Protein AF-A0A2R4AKI1-F1 (afdb_monomer)

Structure (mmCIF, N/CA/C/O backbone):
data_AF-A0A2R4AKI1-F1
#
_entry.id   AF-A0A2R4AKI1-F1
#
loop_
_atom_site.group_PDB
_atom_site.id
_atom_site.type_symbol
_atom_site.label_atom_id
_atom_site.label_alt_id
_atom_site.label_comp_id
_atom_site.label_asym_id
_atom_site.label_entity_id
_atom_site.label_seq_id
_atom_site.pdbx_PDB_ins_code
_atom_site.Cartn_x
_atom_site.Cartn_y
_atom_site.Cartn_z
_atom_site.occupancy
_atom_site.B_iso_or_equiv
_atom_site.auth_seq_id
_atom_site.auth_comp_id
_atom_site.auth_asym_id
_atom_site.auth_atom_id
_atom_site.pdbx_PDB_model_num
ATOM 1 N N . MET A 1 1 ? 2.980 8.164 -24.396 1.00 46.50 1 MET A N 1
ATOM 2 C CA . MET A 1 1 ? 2.418 7.007 -23.654 1.00 46.50 1 MET A CA 1
ATOM 3 C C . MET A 1 1 ? 1.146 6.557 -24.362 1.00 46.50 1 MET A C 1
ATOM 5 O O . MET A 1 1 ? 0.319 7.422 -24.624 1.00 46.50 1 MET A O 1
ATOM 9 N N . PRO A 1 2 ? 0.990 5.278 -24.743 1.00 45.81 2 PRO A N 1
ATOM 10 C CA . PRO A 1 2 ? -0.098 4.876 -25.630 1.00 45.81 2 PRO A CA 1
ATOM 11 C C . PRO A 1 2 ? -1.449 4.976 -24.909 1.00 45.81 2 PRO A C 1
ATOM 13 O O . PRO A 1 2 ? -1.598 4.524 -23.779 1.00 45.81 2 PRO A O 1
ATOM 16 N N . VAL A 1 3 ? -2.448 5.552 -25.576 1.00 50.88 3 VAL A N 1
ATOM 17 C CA . VAL A 1 3 ? -3.808 5.830 -25.066 1.00 50.88 3 VAL A CA 1
ATOM 18 C C . VAL A 1 3 ? -4.475 4.602 -24.412 1.00 50.88 3 VAL A C 1
ATOM 20 O O . VAL A 1 3 ? -5.215 4.729 -23.434 1.00 50.88 3 VAL A O 1
ATOM 23 N N . ILE A 1 4 ? -4.135 3.398 -24.881 1.00 53.16 4 ILE A N 1
ATOM 24 C CA . ILE A 1 4 ? -4.628 2.108 -24.371 1.00 53.16 4 ILE A CA 1
ATOM 25 C C . ILE A 1 4 ? -4.208 1.863 -22.908 1.00 53.16 4 ILE A C 1
ATOM 27 O O . ILE A 1 4 ? -4.996 1.328 -22.123 1.00 53.16 4 ILE A O 1
ATOM 31 N N . SER A 1 5 ? -3.007 2.292 -22.492 1.00 63.72 5 SER A N 1
ATOM 32 C CA . SER A 1 5 ? -2.559 2.134 -21.099 1.00 63.72 5 SER A CA 1
ATOM 33 C C . SER A 1 5 ? -3.296 3.085 -20.151 1.00 63.72 5 SER A C 1
ATOM 35 O O . SER A 1 5 ? -3.627 2.706 -19.028 1.00 63.72 5 SER A O 1
ATOM 37 N N . ALA A 1 6 ? -3.646 4.287 -20.621 1.00 70.06 6 ALA A N 1
ATOM 38 C CA . ALA A 1 6 ? -4.379 5.277 -19.837 1.00 70.06 6 ALA A CA 1
ATOM 39 C C . ALA A 1 6 ? -5.845 4.878 -19.597 1.00 70.06 6 ALA A C 1
ATOM 41 O O . ALA A 1 6 ? -6.373 5.138 -18.511 1.00 70.06 6 ALA A O 1
ATOM 42 N N . PHE A 1 7 ? -6.497 4.245 -20.582 1.00 75.19 7 PHE A N 1
ATOM 43 C CA . PHE A 1 7 ? -7.860 3.727 -20.432 1.00 75.19 7 PHE A CA 1
ATOM 44 C C . PHE A 1 7 ? -7.901 2.517 -19.493 1.00 75.19 7 PHE A C 1
ATOM 46 O O . PHE A 1 7 ? -8.696 2.495 -18.554 1.00 75.19 7 PHE A O 1
ATOM 53 N N . ARG A 1 8 ? -6.972 1.565 -19.660 1.00 79.31 8 ARG A N 1
ATOM 54 C CA . ARG A 1 8 ? -6.817 0.435 -18.728 1.00 79.31 8 ARG A CA 1
ATOM 55 C C . ARG A 1 8 ? -6.574 0.906 -17.296 1.00 79.31 8 ARG A C 1
ATOM 57 O O . ARG A 1 8 ? -7.224 0.413 -16.381 1.00 79.31 8 ARG A O 1
ATOM 64 N N . ALA A 1 9 ? -5.708 1.900 -17.098 1.00 81.56 9 ALA A N 1
ATOM 65 C CA . ALA A 1 9 ? -5.467 2.469 -15.775 1.00 81.56 9 ALA A CA 1
ATOM 66 C C . ALA A 1 9 ? -6.715 3.145 -15.182 1.00 81.56 9 ALA A C 1
AT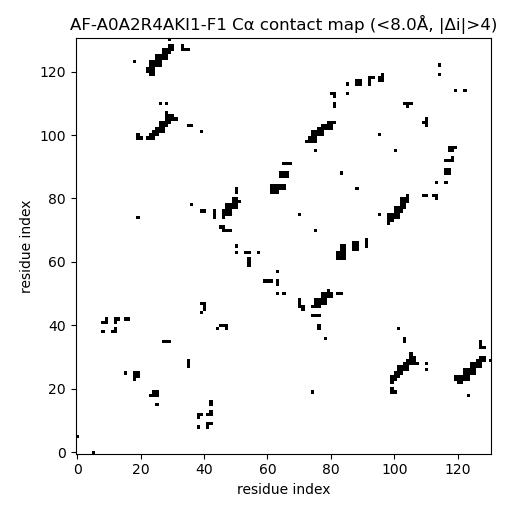OM 68 O O . ALA A 1 9 ? -6.951 3.040 -13.983 1.00 81.56 9 ALA A O 1
ATOM 69 N N . ARG A 1 10 ? -7.546 3.809 -16.001 1.00 85.88 10 ARG A N 1
ATOM 70 C CA . ARG A 1 10 ? -8.829 4.382 -15.550 1.00 85.88 10 ARG A CA 1
ATOM 71 C C . ARG A 1 10 ? -9.817 3.310 -15.103 1.00 85.88 10 ARG A C 1
ATOM 73 O O . ARG A 1 10 ? -10.438 3.475 -14.056 1.00 85.88 10 ARG A O 1
ATOM 80 N N . TYR A 1 11 ? -9.939 2.238 -15.879 1.00 88.69 11 TYR A N 1
ATOM 81 C CA . TYR A 1 11 ? -10.812 1.114 -15.559 1.00 88.69 11 TYR A CA 1
ATOM 82 C C . TYR A 1 11 ? -10.389 0.432 -14.252 1.00 88.69 11 TYR A C 1
ATOM 84 O O . TYR A 1 11 ? -11.194 0.307 -13.331 1.00 88.69 11 TYR A O 1
ATOM 92 N N . TRP A 1 12 ? -9.102 0.105 -14.110 1.00 89.75 12 TRP A N 1
ATOM 93 C CA . TRP A 1 12 ? -8.574 -0.461 -12.869 1.00 89.75 12 TRP A CA 1
ATOM 94 C C . TRP A 1 12 ? -8.725 0.487 -11.680 1.00 89.75 12 TRP A C 1
ATOM 96 O O . TRP A 1 12 ? -9.154 0.055 -10.617 1.00 89.75 12 TRP A O 1
ATOM 106 N N . ALA A 1 13 ? -8.471 1.786 -11.854 1.00 91.31 13 ALA A N 1
ATOM 107 C CA . ALA A 1 13 ? -8.687 2.766 -10.793 1.00 91.31 13 ALA A CA 1
ATOM 108 C C . ALA A 1 13 ? -10.154 2.816 -10.328 1.00 91.31 13 ALA A C 1
ATOM 110 O O . ALA A 1 13 ? -10.418 3.020 -9.143 1.00 91.31 13 ALA A O 1
ATOM 111 N N . LEU A 1 14 ? -11.117 2.622 -11.238 1.00 92.31 14 LEU A N 1
ATOM 112 C CA . LEU A 1 14 ? -12.531 2.521 -10.880 1.00 92.31 14 LEU A CA 1
ATOM 113 C C . LEU A 1 14 ? -12.803 1.263 -10.048 1.00 92.31 14 LEU A C 1
ATOM 115 O O . LEU A 1 14 ? -13.407 1.382 -8.986 1.00 92.31 14 LEU A O 1
ATOM 119 N N . ILE A 1 15 ? -12.309 0.099 -10.487 1.00 92.38 15 ILE A N 1
ATOM 120 C CA . ILE A 1 15 ? -12.441 -1.170 -9.752 1.00 92.38 15 ILE A CA 1
ATOM 121 C C . ILE A 1 15 ? -11.852 -1.047 -8.349 1.00 92.38 15 ILE A C 1
ATOM 123 O O . ILE A 1 15 ? -12.506 -1.418 -7.380 1.00 92.38 15 ILE A O 1
ATOM 127 N N . ILE A 1 16 ? -10.647 -0.487 -8.225 1.00 93.44 16 ILE A N 1
ATOM 128 C CA . ILE A 1 16 ? -9.963 -0.340 -6.937 1.00 93.44 16 ILE A CA 1
ATOM 129 C C . ILE A 1 16 ? -10.775 0.563 -6.006 1.00 93.44 16 ILE A C 1
ATOM 131 O O . ILE A 1 16 ? -11.020 0.196 -4.861 1.00 93.44 16 ILE A O 1
ATOM 135 N N . ARG A 1 17 ? -11.262 1.714 -6.492 1.00 92.12 17 ARG A N 1
ATOM 136 C CA . ARG A 1 17 ? -12.137 2.592 -5.694 1.00 92.12 17 ARG A CA 1
ATOM 137 C C . ARG A 1 17 ? -13.418 1.895 -5.252 1.00 92.12 17 ARG A C 1
ATOM 139 O O . ARG A 1 17 ? -13.869 2.114 -4.130 1.00 92.12 17 ARG A O 1
ATOM 146 N N . TRP A 1 18 ? -13.995 1.071 -6.120 1.00 93.44 18 TRP A N 1
ATOM 147 C CA . TRP A 1 18 ? -15.185 0.298 -5.793 1.00 93.44 18 TRP A CA 1
ATOM 148 C C . TRP A 1 18 ? -14.874 -0.743 -4.714 1.00 93.44 18 TRP A C 1
ATOM 150 O O . TRP A 1 18 ? -15.535 -0.756 -3.684 1.00 93.44 18 TRP A O 1
ATOM 160 N N . ALA A 1 19 ? -13.803 -1.523 -4.871 1.00 92.69 19 ALA A N 1
ATOM 161 C CA . ALA A 1 19 ? -13.350 -2.505 -3.887 1.00 92.69 19 ALA A CA 1
ATOM 162 C C . ALA A 1 19 ? -13.102 -1.874 -2.503 1.00 92.69 19 ALA A C 1
ATOM 164 O O . ALA A 1 19 ? -13.599 -2.383 -1.498 1.00 92.69 19 ALA A O 1
ATOM 165 N N . LEU A 1 20 ? -12.428 -0.718 -2.457 1.00 91.25 20 LEU A N 1
ATOM 166 C CA . LEU A 1 20 ? -12.209 0.042 -1.221 1.00 91.25 20 LEU A CA 1
ATOM 167 C C . LEU A 1 20 ? -13.531 0.419 -0.534 1.00 91.25 20 LEU A C 1
ATOM 169 O O . LEU A 1 20 ? -13.637 0.327 0.686 1.00 91.25 20 LEU A O 1
ATOM 173 N N . ARG A 1 21 ? -14.569 0.783 -1.302 1.00 89.31 21 ARG A N 1
ATOM 174 C CA . ARG A 1 21 ? -15.903 1.107 -0.763 1.00 89.31 21 ARG A CA 1
ATOM 175 C C . ARG A 1 21 ? -16.594 -0.095 -0.107 1.00 89.31 21 ARG A C 1
ATOM 177 O O . ARG A 1 21 ? -17.401 0.105 0.793 1.00 89.31 21 ARG A O 1
ATOM 184 N N . PHE A 1 22 ? -16.263 -1.321 -0.515 1.00 89.06 22 PHE A N 1
ATOM 185 C CA . PHE A 1 22 ? -16.758 -2.562 0.099 1.00 89.06 22 PHE A CA 1
ATOM 186 C C . PHE A 1 22 ? -15.838 -3.108 1.202 1.00 89.06 22 PHE A C 1
ATOM 188 O O . PHE A 1 22 ? -16.004 -4.249 1.636 1.00 89.06 22 PHE A O 1
ATOM 195 N N . GLY A 1 23 ? -14.867 -2.313 1.662 1.00 87.12 23 GLY A N 1
ATOM 196 C CA . GLY A 1 23 ? -13.964 -2.694 2.746 1.00 87.12 23 GLY A CA 1
ATOM 197 C C . GLY A 1 23 ? -12.882 -3.693 2.334 1.00 87.12 23 GLY A C 1
ATOM 198 O O . GLY A 1 23 ? -12.338 -4.385 3.194 1.00 87.12 23 GLY A O 1
ATOM 199 N N . TYR A 1 24 ? -12.574 -3.800 1.036 1.00 91.12 24 TYR A N 1
ATOM 200 C CA . TYR A 1 24 ? -11.396 -4.538 0.588 1.00 91.12 24 TYR A CA 1
ATOM 201 C C . TYR A 1 24 ? -10.151 -3.677 0.743 1.00 91.12 24 TYR A C 1
ATOM 203 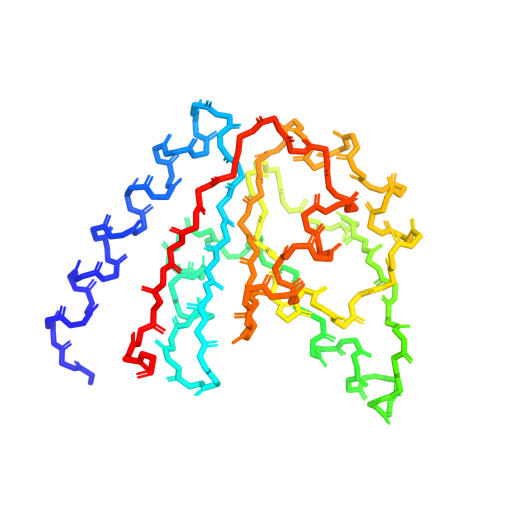O O . TYR A 1 24 ? -10.116 -2.530 0.297 1.00 91.12 24 TYR A O 1
ATOM 211 N N . THR A 1 25 ? -9.096 -4.280 1.272 1.00 92.06 25 THR A N 1
ATOM 212 C CA . THR A 1 25 ? -7.738 -3.778 1.089 1.00 92.06 25 THR A CA 1
ATOM 213 C C . THR A 1 25 ? -7.224 -4.265 -0.257 1.00 92.06 25 THR A C 1
ATOM 215 O O . THR A 1 25 ? -7.395 -5.433 -0.599 1.00 92.06 25 THR A O 1
ATOM 218 N N . VAL A 1 26 ? -6.587 -3.397 -1.037 1.00 93.44 26 VAL A N 1
ATOM 219 C CA . VAL A 1 26 ? -6.090 -3.758 -2.369 1.00 93.44 26 VAL A CA 1
ATOM 220 C C . VAL A 1 26 ? -4.569 -3.821 -2.369 1.00 93.44 26 VAL A C 1
ATOM 222 O O . VAL A 1 26 ? -3.901 -2.861 -1.997 1.00 93.44 26 VAL A O 1
ATOM 225 N N . CYS A 1 27 ? -4.014 -4.937 -2.835 1.00 93.19 27 CYS A N 1
ATOM 226 C CA . CYS A 1 27 ? -2.584 -5.089 -3.061 1.00 93.19 27 CYS A CA 1
ATOM 227 C C . CYS A 1 27 ? -2.285 -5.107 -4.559 1.00 93.19 27 CYS A C 1
ATOM 229 O O . CYS A 1 27 ? -2.845 -5.919 -5.297 1.00 93.19 27 CYS A O 1
ATOM 231 N N . LEU A 1 28 ? -1.378 -4.241 -5.004 1.00 92.56 28 LEU A N 1
ATOM 232 C CA . LEU A 1 28 ? -0.848 -4.254 -6.362 1.00 92.56 28 LEU A CA 1
ATOM 233 C C . LEU A 1 28 ? 0.495 -4.987 -6.360 1.00 92.56 28 LEU A C 1
ATOM 235 O O . LEU A 1 28 ? 1.473 -4.481 -5.805 1.00 92.56 28 LEU A O 1
ATOM 239 N N . ILE A 1 29 ? 0.554 -6.154 -6.996 1.00 90.75 29 ILE A N 1
ATOM 240 C CA . ILE A 1 29 ? 1.754 -6.995 -7.051 1.00 90.75 29 ILE A CA 1
ATOM 241 C C . ILE A 1 29 ? 2.351 -6.934 -8.453 1.00 90.75 29 ILE A C 1
ATOM 243 O O . ILE A 1 29 ? 1.646 -7.110 -9.442 1.00 90.75 29 ILE A O 1
ATOM 247 N N . GLY A 1 30 ? 3.655 -6.702 -8.558 1.00 87.12 30 GLY A N 1
ATOM 248 C CA . GLY A 1 30 ? 4.362 -6.754 -9.838 1.00 87.12 30 GLY A CA 1
ATOM 249 C C . GLY A 1 30 ? 5.807 -6.291 -9.727 1.00 87.12 30 GLY A C 1
ATOM 250 O O . GLY A 1 30 ? 6.178 -5.631 -8.756 1.00 87.12 30 GLY A O 1
ATOM 251 N N . SER A 1 31 ? 6.624 -6.571 -10.739 1.00 83.56 31 SER A N 1
ATOM 252 C CA . SER A 1 31 ? 8.029 -6.149 -10.781 1.00 83.56 31 SER A CA 1
ATOM 253 C C . SER A 1 31 ? 8.197 -4.623 -10.868 1.00 83.56 31 SER A C 1
ATOM 255 O O . SER A 1 31 ? 7.242 -3.856 -11.045 1.00 83.56 31 SER A O 1
ATOM 257 N N . THR A 1 32 ? 9.417 -4.132 -10.660 1.00 82.50 32 THR A N 1
ATOM 258 C CA . THR A 1 32 ? 9.740 -2.705 -10.803 1.00 82.50 32 THR A CA 1
ATOM 259 C C . THR A 1 32 ? 9.473 -2.242 -12.238 1.00 82.50 32 THR A C 1
ATOM 261 O O . THR A 1 32 ? 9.733 -2.967 -13.190 1.00 82.50 32 THR A O 1
ATOM 264 N N . GLY A 1 33 ? 8.914 -1.041 -12.405 1.00 79.69 33 GLY A N 1
ATOM 265 C CA . GLY A 1 33 ? 8.607 -0.492 -13.733 1.00 79.69 33 GLY A CA 1
ATOM 266 C C . GLY A 1 33 ? 7.284 -0.957 -14.360 1.00 79.69 33 GLY A C 1
ATOM 267 O O . GLY A 1 33 ? 6.918 -0.454 -15.416 1.00 79.69 33 GLY A O 1
ATOM 268 N N . THR A 1 34 ? 6.496 -1.821 -13.706 1.00 82.38 34 THR A N 1
ATOM 269 C CA . THR A 1 34 ? 5.192 -2.283 -14.242 1.00 82.38 34 THR A CA 1
ATOM 270 C C . THR A 1 34 ? 4.051 -1.266 -14.131 1.00 82.38 34 THR A C 1
ATOM 272 O O . THR A 1 34 ? 2.933 -1.533 -14.564 1.00 82.38 34 THR A O 1
ATOM 275 N N . GLY A 1 35 ? 4.308 -0.085 -13.560 1.00 82.88 35 GLY A N 1
ATOM 276 C CA . GLY A 1 35 ? 3.315 0.987 -13.451 1.00 82.88 35 GLY A CA 1
ATOM 277 C C . GLY A 1 35 ? 2.419 0.928 -12.208 1.00 82.88 35 GLY A C 1
ATOM 278 O O . GLY A 1 35 ? 1.392 1.602 -12.186 1.00 82.88 35 GLY A O 1
ATOM 279 N N . LYS A 1 36 ? 2.800 0.189 -11.153 1.00 88.44 36 LYS A N 1
ATOM 280 C CA . LYS A 1 36 ? 2.078 0.178 -9.860 1.00 88.44 36 LYS A CA 1
ATOM 281 C C . LYS A 1 36 ? 1.890 1.590 -9.287 1.00 88.44 36 LYS A C 1
ATOM 283 O O . LYS A 1 36 ? 0.761 1.989 -9.016 1.00 88.44 36 LYS A O 1
ATOM 288 N N . SER A 1 37 ? 2.973 2.370 -9.213 1.00 86.38 37 SER A N 1
ATOM 289 C CA . SER A 1 37 ? 2.952 3.768 -8.755 1.00 86.38 37 SER A CA 1
ATOM 290 C C . SER A 1 37 ? 2.087 4.668 -9.653 1.00 86.38 37 SER A C 1
ATOM 292 O O . SER A 1 37 ? 1.404 5.572 -9.186 1.00 86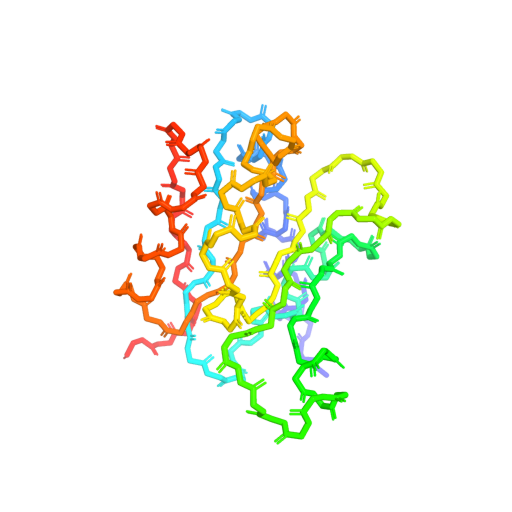.38 37 SER A O 1
ATOM 294 N N . TYR A 1 38 ? 2.046 4.393 -10.960 1.00 87.62 38 TYR A N 1
ATOM 295 C CA . TYR A 1 38 ? 1.171 5.129 -11.877 1.00 87.62 38 TYR A CA 1
ATOM 296 C C . TYR A 1 38 ? -0.313 4.823 -11.619 1.00 87.62 38 TYR A C 1
ATOM 298 O O 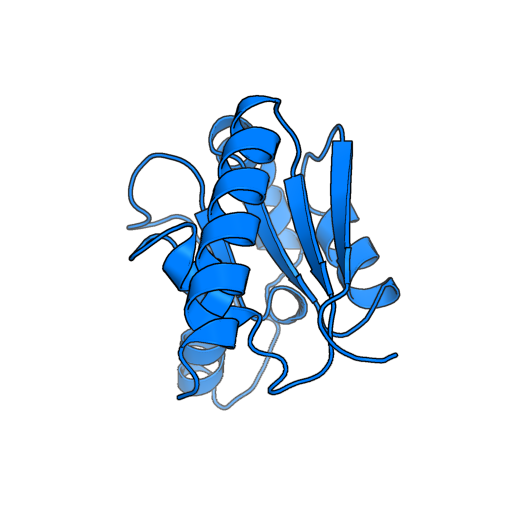. TYR A 1 38 ? -1.155 5.723 -11.631 1.00 87.62 38 TYR A O 1
ATOM 306 N N . LEU A 1 39 ? -0.646 3.553 -11.368 1.00 88.50 39 LEU A N 1
ATOM 307 C CA . LEU A 1 39 ? -2.016 3.136 -11.087 1.00 88.50 39 LEU A CA 1
ATOM 308 C C . LEU A 1 39 ? -2.506 3.651 -9.728 1.00 88.50 39 LEU A C 1
ATOM 310 O O . LEU A 1 39 ? -3.649 4.104 -9.637 1.00 88.50 39 LEU A O 1
ATOM 314 N N . ILE A 1 40 ? -1.663 3.615 -8.692 1.00 90.19 40 ILE A N 1
ATOM 315 C CA . ILE A 1 40 ? -2.035 4.113 -7.363 1.00 90.19 40 ILE A CA 1
ATOM 316 C C . ILE A 1 40 ? -2.274 5.629 -7.395 1.00 90.19 40 ILE A C 1
ATOM 318 O O . ILE A 1 40 ? -3.312 6.064 -6.901 1.00 90.19 40 ILE A O 1
ATOM 322 N N . GLU A 1 41 ? -1.441 6.414 -8.094 1.00 90.00 41 GLU A N 1
ATOM 323 C CA . GLU A 1 41 ? -1.636 7.869 -8.269 1.00 90.00 41 GLU A CA 1
ATOM 324 C C . GLU A 1 41 ? -2.929 8.188 -9.026 1.00 90.00 41 GLU A C 1
ATOM 326 O O . GLU A 1 41 ? -3.712 9.048 -8.626 1.00 90.00 41 GLU A O 1
ATOM 331 N N . ARG A 1 42 ? -3.238 7.425 -10.082 1.00 89.56 42 ARG A N 1
ATOM 332 C CA . ARG A 1 42 ? -4.520 7.538 -10.802 1.00 89.56 42 ARG A CA 1
ATOM 333 C C . ARG A 1 42 ? -5.734 7.156 -9.952 1.00 89.56 42 ARG A C 1
ATOM 335 O O . ARG A 1 42 ? -6.850 7.601 -10.238 1.00 89.56 42 ARG A O 1
ATOM 342 N N . THR A 1 43 ? -5.546 6.299 -8.956 1.00 89.94 43 THR A N 1
ATOM 343 C CA . THR A 1 43 ? -6.624 5.822 -8.084 1.00 89.94 43 THR A CA 1
ATOM 344 C C . THR A 1 43 ? -6.871 6.793 -6.934 1.00 89.94 43 THR A C 1
ATOM 346 O O . THR A 1 43 ? -8.028 7.139 -6.674 1.00 89.94 43 THR A O 1
ATOM 349 N N . LEU A 1 44 ? -5.794 7.241 -6.284 1.00 91.44 44 LEU A N 1
ATOM 350 C CA . LEU A 1 44 ? -5.768 8.007 -5.040 1.00 91.44 44 LEU A CA 1
ATOM 351 C C . LEU A 1 44 ? -4.855 9.245 -5.176 1.00 91.44 44 LEU A C 1
ATOM 353 O O . LEU A 1 44 ? -3.831 9.328 -4.497 1.00 91.44 44 LEU A O 1
ATOM 357 N N . PRO A 1 45 ? -5.225 10.227 -6.019 1.00 88.81 45 PRO A N 1
ATOM 358 C CA . PRO A 1 45 ? -4.349 11.350 -6.337 1.00 88.81 45 PRO A CA 1
ATOM 359 C C . PRO A 1 45 ? -4.004 12.169 -5.089 1.00 88.81 45 PRO A C 1
ATOM 361 O O . PRO A 1 45 ? -4.895 12.583 -4.336 1.00 88.81 45 PRO A O 1
ATOM 364 N N . GLY A 1 46 ? -2.706 12.386 -4.860 1.00 86.19 46 GLY A N 1
ATOM 365 C CA . GLY A 1 46 ? -2.192 13.126 -3.703 1.00 86.19 46 GLY A CA 1
ATOM 366 C C . GLY A 1 46 ? -2.510 12.507 -2.333 1.00 86.19 46 GLY A C 1
ATOM 367 O O . GLY A 1 46 ? -2.565 13.235 -1.339 1.00 86.19 46 GLY A O 1
ATOM 368 N N . ARG A 1 47 ? -2.773 11.194 -2.279 1.00 90.69 47 ARG A N 1
ATOM 369 C CA . ARG A 1 47 ? -3.031 10.418 -1.048 1.00 90.69 47 ARG A CA 1
ATOM 370 C C . ARG A 1 47 ? -2.088 9.225 -0.906 1.00 90.69 47 ARG A C 1
ATOM 372 O O . ARG A 1 47 ? -2.460 8.203 -0.334 1.00 90.69 47 ARG A O 1
ATOM 379 N N . ILE A 1 48 ? -0.886 9.353 -1.456 1.00 91.56 48 ILE A N 1
ATOM 380 C CA . ILE A 1 48 ? 0.125 8.300 -1.451 1.00 91.56 48 ILE A CA 1
ATOM 381 C C . ILE A 1 48 ? 1.239 8.649 -0.481 1.00 91.56 48 ILE A C 1
ATOM 383 O O . ILE A 1 48 ? 1.740 9.771 -0.462 1.00 91.56 48 ILE A O 1
ATOM 387 N N . ILE A 1 49 ? 1.608 7.657 0.317 1.00 90.88 49 ILE A N 1
ATOM 388 C CA . ILE A 1 49 ? 2.748 7.677 1.216 1.00 90.88 49 ILE A CA 1
ATOM 389 C C . ILE A 1 49 ? 3.814 6.803 0.562 1.00 90.88 49 ILE A C 1
ATOM 391 O O . ILE A 1 49 ? 3.613 5.602 0.389 1.00 90.88 49 ILE A O 1
ATOM 395 N N . ASP A 1 50 ? 4.919 7.423 0.160 1.00 89.56 50 ASP A N 1
ATOM 396 C CA . ASP A 1 50 ? 6.004 6.765 -0.569 1.00 89.56 50 ASP A CA 1
ATOM 397 C C . ASP A 1 50 ? 7.218 6.573 0.347 1.00 89.56 50 ASP A C 1
ATOM 399 O O . ASP A 1 50 ? 7.811 7.551 0.817 1.00 89.56 50 ASP A O 1
ATOM 403 N N . ALA A 1 51 ? 7.604 5.315 0.594 1.00 87.62 51 ALA A N 1
ATOM 404 C CA . ALA A 1 51 ? 8.768 5.002 1.421 1.00 87.62 51 ALA A CA 1
ATOM 405 C C . ALA A 1 51 ? 10.082 5.502 0.802 1.00 87.62 51 ALA A C 1
ATOM 407 O O . ALA A 1 51 ? 11.031 5.780 1.534 1.00 87.62 51 ALA A O 1
ATOM 408 N N . ARG A 1 52 ? 10.156 5.659 -0.529 1.00 85.25 52 ARG A N 1
ATOM 409 C CA . ARG A 1 52 ? 11.390 6.050 -1.233 1.00 85.25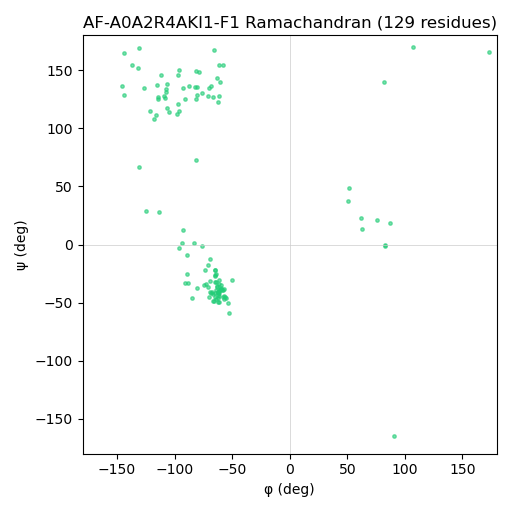 52 ARG A CA 1
ATOM 410 C C . ARG A 1 52 ? 11.897 7.412 -0.788 1.00 85.25 52 ARG A C 1
ATOM 412 O O . ARG A 1 52 ? 13.094 7.578 -0.600 1.00 85.25 52 ARG A O 1
ATOM 419 N N . LEU A 1 53 ? 10.999 8.370 -0.559 1.00 84.00 53 LEU A N 1
ATOM 420 C CA . LEU A 1 53 ? 11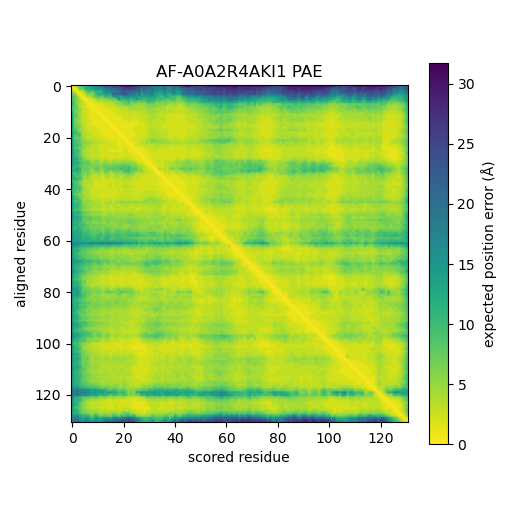.383 9.704 -0.086 1.00 84.00 53 LEU A CA 1
ATOM 421 C C . LEU A 1 53 ? 12.017 9.663 1.308 1.00 84.00 53 LEU A C 1
ATOM 423 O O . LEU A 1 53 ? 12.887 10.475 1.613 1.00 84.00 53 LEU A O 1
ATOM 427 N N . LEU A 1 54 ? 11.583 8.728 2.153 1.00 85.00 54 LEU A N 1
ATOM 428 C CA . LEU A 1 54 ? 12.129 8.542 3.495 1.00 85.00 54 LEU A CA 1
ATOM 429 C C . LEU A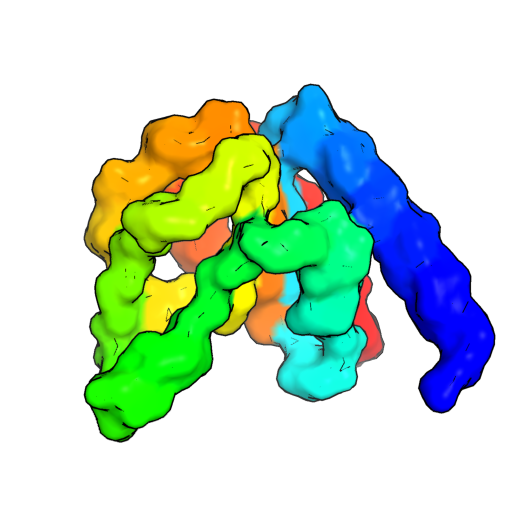 1 54 ? 13.429 7.739 3.464 1.00 85.00 54 LEU A C 1
ATOM 431 O O . LEU A 1 54 ? 14.356 8.084 4.184 1.00 85.00 54 LEU A O 1
ATOM 435 N N . LEU A 1 55 ? 13.525 6.734 2.592 1.00 87.38 55 LEU A N 1
ATOM 436 C CA . LEU A 1 55 ? 14.762 5.988 2.364 1.00 87.38 55 LEU A CA 1
ATOM 437 C C . LEU A 1 55 ? 15.874 6.898 1.845 1.00 87.38 55 LEU A C 1
ATOM 439 O O . LEU A 1 55 ? 16.977 6.841 2.365 1.00 87.38 55 LEU A O 1
ATOM 443 N N . VAL A 1 56 ? 15.586 7.781 0.882 1.00 88.81 56 VAL A N 1
ATOM 444 C CA . VAL A 1 56 ? 16.575 8.745 0.365 1.00 88.81 56 VAL A CA 1
ATOM 445 C C . VAL A 1 56 ? 17.072 9.681 1.467 1.00 88.81 56 VAL A C 1
ATOM 447 O O . VAL A 1 56 ? 18.254 9.990 1.513 1.00 88.81 56 VAL A O 1
ATOM 450 N N . LYS A 1 57 ? 16.191 10.108 2.380 1.00 87.44 57 LYS A N 1
ATOM 451 C CA . LYS A 1 57 ? 16.577 10.924 3.544 1.00 87.44 57 LYS A CA 1
ATOM 452 C C . LYS A 1 57 ? 17.377 10.156 4.596 1.00 87.44 57 LYS A C 1
ATOM 454 O O . LYS A 1 57 ? 17.979 10.791 5.451 1.00 87.44 57 LYS A O 1
ATOM 459 N N . ASN A 1 58 ? 17.331 8.829 4.556 1.00 87.44 58 ASN A N 1
ATOM 460 C CA . ASN A 1 58 ? 17.986 7.938 5.504 1.00 87.44 58 ASN A CA 1
ATOM 461 C C . ASN A 1 58 ? 19.110 7.130 4.832 1.00 87.44 58 ASN A C 1
ATOM 463 O O . ASN A 1 58 ? 19.348 5.987 5.211 1.00 87.44 58 ASN A O 1
ATOM 467 N N . ASP A 1 59 ? 19.726 7.673 3.776 1.00 88.19 59 ASP A N 1
ATOM 468 C CA . ASP A 1 59 ? 20.833 7.052 3.034 1.00 88.19 59 ASP A CA 1
ATOM 469 C C . ASP A 1 59 ? 20.564 5.600 2.592 1.00 88.19 59 ASP A C 1
ATOM 471 O O . ASP A 1 59 ? 21.440 4.741 2.604 1.00 88.19 59 ASP A O 1
ATOM 475 N N . TRP A 1 60 ? 19.321 5.313 2.196 1.00 86.12 60 TRP A N 1
ATOM 476 C CA . TRP A 1 60 ? 18.829 3.985 1.807 1.00 86.12 60 TRP A CA 1
ATOM 477 C C . TRP A 1 60 ? 18.854 2.922 2.914 1.00 86.12 60 TRP A C 1
ATOM 479 O O . TRP A 1 60 ? 18.602 1.745 2.644 1.00 86.12 60 TRP A O 1
ATOM 489 N N . HIS A 1 61 ? 19.053 3.322 4.170 1.00 84.50 61 HIS A N 1
ATOM 490 C CA . HIS A 1 61 ? 18.889 2.445 5.319 1.00 84.50 61 HIS A CA 1
ATOM 491 C C . HIS A 1 61 ? 17.409 2.314 5.701 1.00 84.50 61 HIS A C 1
ATOM 493 O O . HIS A 1 61 ? 16.685 3.297 5.876 1.00 84.50 61 HIS A O 1
ATOM 499 N N . GLY A 1 62 ? 16.950 1.070 5.837 1.00 82.88 62 GLY A N 1
ATOM 500 C CA . GLY A 1 62 ? 15.598 0.727 6.269 1.00 82.88 62 GLY A CA 1
ATOM 501 C C . GLY A 1 62 ? 15.604 -0.319 7.391 1.00 82.88 62 GLY A C 1
ATOM 502 O O . GLY A 1 62 ? 16.646 -0.921 7.654 1.00 82.88 62 GLY A O 1
ATOM 503 N N . PRO A 1 63 ? 14.449 -0.569 8.032 1.00 87.38 63 PRO A N 1
ATOM 504 C CA . PRO A 1 63 ? 13.127 -0.045 7.678 1.00 87.38 63 PRO A CA 1
ATOM 505 C C . PRO A 1 63 ? 12.896 1.410 8.124 1.00 87.38 63 PRO A C 1
ATOM 507 O O . PRO A 1 63 ? 13.407 1.844 9.152 1.00 87.38 63 PRO A O 1
ATOM 510 N N . VAL A 1 64 ? 12.094 2.163 7.363 1.00 91.38 64 VAL A N 1
ATOM 511 C CA . VAL A 1 64 ? 11.729 3.561 7.679 1.00 91.38 64 VAL A CA 1
ATOM 512 C C . VAL A 1 64 ? 10.380 3.643 8.405 1.00 91.38 64 VAL A C 1
ATOM 514 O O . VAL A 1 64 ? 9.511 2.796 8.180 1.00 91.38 64 VAL A O 1
ATOM 517 N N . PRO A 1 65 ? 10.152 4.640 9.276 1.00 90.62 65 PRO A N 1
ATOM 518 C CA . PRO A 1 65 ? 8.889 4.756 9.999 1.00 90.62 65 PRO A CA 1
ATOM 519 C C . PRO A 1 65 ? 7.727 5.121 9.064 1.00 90.62 65 PRO A C 1
ATOM 521 O O . PRO A 1 65 ? 7.835 6.015 8.223 1.00 90.62 65 PRO A O 1
ATOM 524 N N . PHE A 1 66 ? 6.588 4.454 9.242 1.00 91.50 66 PHE A N 1
ATOM 525 C CA . PHE A 1 66 ? 5.322 4.799 8.600 1.00 91.50 66 PHE A CA 1
ATOM 526 C C . PHE A 1 66 ? 4.550 5.828 9.436 1.00 91.50 66 PHE A C 1
ATOM 528 O O . PHE A 1 66 ? 4.436 5.697 10.655 1.00 91.50 66 PHE A O 1
ATOM 535 N N . SER A 1 67 ? 3.974 6.845 8.790 1.00 88.44 67 SER A N 1
ATOM 536 C CA . SER A 1 67 ? 3.124 7.832 9.462 1.00 88.44 67 SER A CA 1
ATOM 537 C C . SER A 1 67 ? 1.999 8.321 8.560 1.00 88.44 67 SER A C 1
ATOM 539 O O . SER A 1 67 ? 2.223 8.671 7.404 1.00 88.44 67 SER A O 1
ATOM 541 N N . LEU A 1 68 ? 0.795 8.426 9.125 1.00 87.50 68 LEU A N 1
ATOM 542 C CA . LEU A 1 68 ? -0.358 9.074 8.493 1.00 87.50 68 LEU A CA 1
ATOM 543 C C . LEU A 1 68 ? -0.374 10.602 8.670 1.00 87.50 68 LEU A C 1
ATOM 545 O O . LEU A 1 68 ? -1.321 11.266 8.236 1.00 87.50 68 LEU A O 1
ATOM 549 N N . ARG A 1 69 ? 0.635 11.188 9.326 1.00 85.06 69 ARG A N 1
ATOM 550 C CA . ARG A 1 69 ? 0.672 12.629 9.589 1.00 85.06 69 ARG A CA 1
ATOM 551 C C . ARG A 1 69 ? 0.716 13.405 8.270 1.00 85.06 69 ARG A C 1
ATOM 553 O O . ARG A 1 69 ? 1.614 13.217 7.460 1.00 85.06 69 ARG A O 1
ATOM 560 N N . GLY A 1 70 ? -0.263 14.285 8.064 1.00 81.50 70 GLY A N 1
ATOM 561 C CA . GLY A 1 70 ? -0.405 15.058 6.824 1.00 81.50 70 GLY A CA 1
ATOM 562 C C . GLY A 1 70 ? -1.102 14.314 5.677 1.00 81.50 70 GLY A C 1
ATOM 563 O O . GLY A 1 70 ? -1.325 14.908 4.623 1.00 81.50 70 GLY A O 1
ATOM 564 N N . ALA A 1 71 ? -1.504 13.051 5.867 1.00 85.44 71 ALA A N 1
ATOM 565 C CA . ALA A 1 71 ? -2.291 12.325 4.876 1.00 85.44 71 ALA A CA 1
ATOM 566 C C . ALA A 1 71 ? -3.719 12.889 4.801 1.00 85.44 71 ALA A C 1
ATOM 568 O O . ALA A 1 71 ? -4.423 12.983 5.815 1.00 85.44 71 ALA A O 1
ATOM 569 N N . LYS A 1 72 ? -4.170 13.232 3.587 1.00 87.75 72 LYS A N 1
ATOM 570 C CA . LYS A 1 72 ? -5.536 13.731 3.365 1.00 87.75 72 LYS A CA 1
ATOM 571 C C . LYS A 1 72 ? -6.583 12.673 3.771 1.00 87.75 72 LYS A C 1
ATOM 573 O O . LYS A 1 72 ? -6.289 11.476 3.717 1.00 87.75 72 LYS A O 1
ATOM 578 N N . PRO A 1 73 ? -7.811 13.084 4.138 1.00 86.75 73 PRO A N 1
ATOM 579 C CA . PRO A 1 73 ? -8.891 12.152 4.460 1.00 86.75 73 PRO A CA 1
ATOM 580 C C . PRO A 1 73 ? -9.248 11.174 3.321 1.00 86.75 73 PRO A C 1
ATOM 582 O O . PRO A 1 73 ? -9.087 11.463 2.128 1.00 86.75 73 PRO A O 1
ATOM 585 N N . GLY A 1 74 ? -9.797 10.018 3.705 1.00 89.81 74 GLY A N 1
ATOM 586 C CA . GLY A 1 74 ? -10.210 8.940 2.799 1.00 89.81 74 GLY A CA 1
ATOM 587 C C . GLY A 1 74 ? -9.108 7.906 2.520 1.00 89.81 74 GLY A C 1
ATOM 588 O O . GLY A 1 74 ? -8.116 7.878 3.250 1.00 89.81 74 GLY A O 1
ATOM 589 N N . PRO A 1 75 ? -9.274 7.066 1.477 1.00 92.06 75 PRO A N 1
ATOM 590 C CA . PRO A 1 75 ? -8.354 5.964 1.222 1.00 92.06 75 PRO A CA 1
ATOM 591 C C . PRO A 1 75 ? -6.932 6.410 0.915 1.00 92.06 75 PRO A C 1
ATOM 593 O O . PRO A 1 75 ? -6.719 7.411 0.223 1.00 92.06 75 PRO A O 1
ATOM 596 N N . VAL A 1 76 ? -5.977 5.624 1.411 1.00 93.62 76 VAL A N 1
ATOM 597 C CA . VAL A 1 76 ? -4.540 5.908 1.345 1.00 93.62 76 VAL A CA 1
ATOM 598 C C . VAL A 1 76 ? -3.828 4.874 0.483 1.00 93.62 76 VAL A C 1
ATOM 600 O O . VAL A 1 76 ? -4.094 3.673 0.562 1.00 93.62 76 VAL A O 1
ATOM 603 N N . GLY A 1 77 ? -2.914 5.369 -0.347 1.00 92.81 77 GLY A N 1
ATOM 604 C CA . GLY A 1 77 ? -1.954 4.560 -1.075 1.00 92.81 77 GLY A CA 1
ATOM 605 C C . GLY A 1 77 ? -0.642 4.436 -0.301 1.00 92.81 77 GLY A C 1
ATOM 606 O O . GLY A 1 77 ? -0.132 5.436 0.193 1.00 92.81 77 GLY A O 1
ATOM 607 N N . ILE A 1 78 ? -0.080 3.236 -0.213 1.00 92.56 78 ILE A N 1
ATOM 608 C CA . ILE A 1 78 ? 1.231 2.971 0.387 1.00 92.56 78 ILE A CA 1
ATOM 609 C C . ILE A 1 78 ? 2.129 2.411 -0.715 1.00 92.56 78 ILE A C 1
ATOM 611 O O . ILE A 1 78 ? 1.924 1.283 -1.170 1.00 92.56 78 ILE A O 1
ATOM 615 N N . ASP A 1 79 ? 3.091 3.207 -1.176 1.00 89.62 79 ASP A N 1
ATOM 616 C CA . ASP A 1 79 ? 4.044 2.777 -2.201 1.00 89.62 79 ASP A CA 1
ATOM 617 C C . ASP A 1 79 ? 5.358 2.308 -1.565 1.00 89.62 79 ASP A C 1
ATOM 619 O O . ASP A 1 79 ? 5.778 2.819 -0.525 1.00 89.62 79 ASP A O 1
ATOM 623 N N . GLU A 1 80 ? 5.976 1.305 -2.189 1.00 85.62 80 GLU A N 1
ATOM 624 C CA . GLU A 1 80 ? 7.139 0.577 -1.671 1.00 85.62 80 GLU A CA 1
ATOM 625 C C . GLU A 1 80 ? 6.910 0.076 -0.229 1.00 85.62 80 GLU A C 1
ATOM 627 O O . GLU A 1 80 ? 7.718 0.260 0.682 1.00 85.62 80 GLU A O 1
ATOM 632 N N . SER A 1 81 ? 5.755 -0.563 -0.002 1.00 84.56 81 SER A N 1
ATOM 633 C CA . SER A 1 81 ? 5.261 -0.825 1.354 1.00 84.56 81 SER A CA 1
ATOM 634 C C . SER A 1 81 ? 6.140 -1.772 2.174 1.00 84.56 81 SER A C 1
ATOM 636 O O . SER A 1 81 ? 6.081 -1.750 3.399 1.00 84.56 81 SER A O 1
ATOM 638 N N . SER A 1 82 ? 6.963 -2.600 1.522 1.00 85.88 82 SER A N 1
ATOM 639 C CA . SER A 1 82 ? 7.916 -3.494 2.195 1.00 85.88 82 SER A CA 1
ATOM 640 C C . SER A 1 82 ? 9.081 -2.776 2.879 1.00 85.88 82 SER A C 1
ATOM 642 O O . SER A 1 82 ? 9.803 -3.412 3.639 1.00 85.88 82 SER A O 1
ATOM 644 N N . SER A 1 83 ? 9.288 -1.487 2.606 1.00 88.19 83 SER A N 1
ATOM 645 C CA . SER A 1 83 ? 10.370 -0.701 3.208 1.00 88.19 83 SER A CA 1
ATOM 646 C C . SER A 1 83 ? 9.983 -0.029 4.527 1.00 88.19 83 SER A C 1
ATOM 648 O O . SER A 1 83 ? 10.853 0.519 5.207 1.00 88.19 83 SER A O 1
ATOM 650 N N . PHE A 1 84 ? 8.703 -0.061 4.900 1.00 90.38 84 PHE A N 1
ATOM 651 C CA . PHE A 1 84 ? 8.228 0.499 6.161 1.00 90.38 84 PHE A CA 1
ATOM 652 C C . PHE A 1 84 ? 8.439 -0.454 7.341 1.00 90.38 84 PHE A C 1
ATOM 654 O O . PHE A 1 84 ? 8.360 -1.672 7.198 1.00 90.38 84 PHE A O 1
ATOM 661 N N . SER A 1 85 ? 8.655 0.118 8.526 1.00 90.38 85 SER A N 1
ATOM 662 C CA . SER A 1 85 ? 8.734 -0.631 9.781 1.00 90.38 85 SER A CA 1
ATOM 663 C C . SER A 1 85 ? 7.380 -1.246 10.132 1.00 90.38 85 SER A C 1
ATOM 665 O O . SER A 1 85 ? 6.365 -0.544 10.219 1.00 90.38 85 SER A O 1
ATOM 667 N N . GLU A 1 86 ? 7.384 -2.557 10.382 1.00 90.00 86 GLU A N 1
ATOM 668 C CA . GLU A 1 86 ? 6.199 -3.325 10.767 1.00 90.00 86 GLU A CA 1
ATOM 669 C C . GLU A 1 86 ? 5.538 -2.771 12.033 1.00 90.00 86 GLU A C 1
ATOM 671 O O . GLU A 1 86 ? 4.313 -2.689 12.102 1.00 90.00 86 GLU A O 1
ATOM 676 N N . GLU A 1 87 ? 6.332 -2.325 13.008 1.00 89.31 87 GLU A N 1
ATOM 677 C CA . GLU A 1 87 ? 5.833 -1.752 14.262 1.00 89.31 87 GLU A CA 1
ATOM 678 C C . GLU A 1 87 ? 5.011 -0.490 14.003 1.00 89.31 87 GLU A C 1
ATOM 680 O O . GLU A 1 87 ? 3.874 -0.369 14.456 1.00 89.31 87 GLU A O 1
ATOM 685 N N . THR A 1 88 ? 5.554 0.432 13.206 1.00 90.25 88 THR A N 1
ATOM 686 C CA . THR A 1 88 ? 4.864 1.686 12.878 1.00 90.25 88 THR A CA 1
ATOM 687 C C . THR A 1 88 ? 3.643 1.464 11.984 1.00 90.25 88 THR A C 1
ATOM 689 O O . THR A 1 88 ? 2.644 2.171 12.122 1.00 90.25 88 THR A O 1
ATOM 692 N N . LEU A 1 89 ? 3.671 0.452 11.109 1.00 88.81 89 LEU A N 1
ATOM 693 C CA . LEU A 1 89 ? 2.497 0.034 10.340 1.00 88.81 89 LEU A CA 1
ATOM 694 C C . LEU A 1 89 ? 1.390 -0.494 11.261 1.00 88.81 89 LEU A C 1
ATOM 696 O O . LEU A 1 89 ? 0.252 -0.037 11.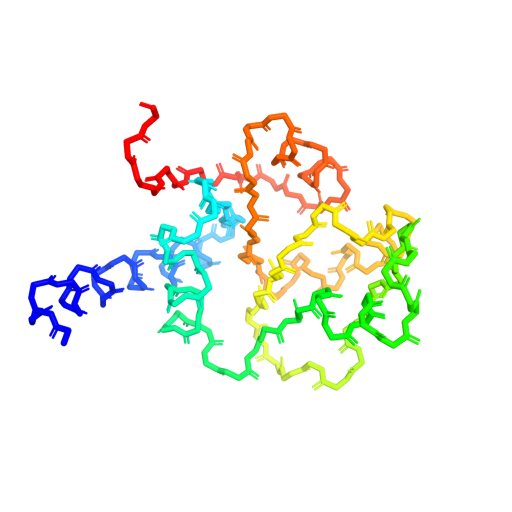151 1.00 88.81 89 LEU A O 1
ATOM 700 N N . ARG A 1 90 ? 1.727 -1.373 12.216 1.00 89.56 90 ARG A N 1
ATOM 701 C CA . ARG A 1 90 ? 0.774 -1.905 13.205 1.00 89.56 90 ARG A CA 1
ATOM 702 C C . ARG A 1 90 ? 0.190 -0.814 14.094 1.00 89.56 90 ARG A C 1
ATOM 704 O O . ARG A 1 90 ? -1.011 -0.807 14.331 1.00 89.56 90 ARG A O 1
ATOM 711 N N . GLN A 1 91 ? 0.999 0.146 14.539 1.00 90.56 91 GLN A N 1
ATOM 712 C CA . GLN A 1 91 ? 0.515 1.286 15.332 1.00 90.56 91 GLN A CA 1
ATOM 713 C C . GLN A 1 91 ? -0.508 2.143 14.571 1.00 90.56 91 GLN A C 1
ATOM 715 O O . GLN A 1 91 ? -1.406 2.723 15.175 1.00 90.56 91 GLN A O 1
ATOM 720 N N . ASN A 1 92 ? -0.402 2.210 13.241 1.00 89.75 92 ASN A N 1
ATOM 721 C CA . ASN A 1 92 ? -1.344 2.938 12.391 1.00 89.75 92 ASN A CA 1
ATOM 722 C C . ASN A 1 92 ? -2.476 2.054 11.839 1.00 89.75 92 ASN A C 1
ATOM 724 O O . ASN A 1 92 ? -3.323 2.563 11.105 1.00 89.75 92 ASN A O 1
ATOM 728 N N . ALA A 1 93 ? -2.515 0.763 12.186 1.00 87.31 93 ALA A N 1
ATOM 729 C CA . ALA A 1 93 ? -3.450 -0.213 11.639 1.00 87.31 93 ALA A CA 1
ATOM 730 C C . ALA A 1 93 ? -4.906 0.260 11.744 1.00 87.31 93 ALA A C 1
ATOM 732 O O . ALA A 1 93 ? -5.568 0.418 10.719 1.00 87.31 93 ALA A O 1
ATOM 733 N N . GLU A 1 94 ? -5.408 0.532 12.950 1.00 85.62 94 GLU A N 1
ATOM 734 C CA . GLU A 1 94 ? -6.821 0.903 13.139 1.00 85.62 94 GLU A CA 1
ATOM 735 C C . GLU A 1 94 ? -7.205 2.158 12.337 1.00 85.62 94 GLU A C 1
ATOM 737 O O . GLU A 1 94 ? -8.232 2.172 11.662 1.00 85.62 94 GLU A O 1
ATOM 742 N N . ASN A 1 95 ? -6.320 3.158 12.266 1.00 87.12 95 ASN A N 1
ATOM 743 C CA . ASN A 1 95 ? -6.540 4.354 11.445 1.00 87.12 95 ASN A CA 1
ATOM 744 C C . ASN A 1 95 ? -6.597 4.047 9.938 1.00 87.12 95 ASN A C 1
ATOM 746 O O . ASN A 1 95 ? -7.279 4.735 9.177 1.00 87.12 95 ASN A O 1
ATOM 750 N N . LEU A 1 96 ? -5.853 3.038 9.481 1.00 87.19 96 LEU A N 1
ATOM 751 C CA . LEU A 1 96 ? -5.854 2.580 8.092 1.00 87.19 96 LEU A CA 1
ATOM 752 C C . LEU A 1 96 ? -7.122 1.786 7.750 1.00 87.19 96 LEU A C 1
ATOM 754 O O . LEU A 1 96 ? -7.644 1.915 6.640 1.00 87.19 96 LEU A O 1
ATOM 758 N N . LYS A 1 97 ? -7.645 1.016 8.709 1.00 84.50 97 LYS A N 1
ATOM 759 C CA . LYS A 1 97 ? -8.878 0.224 8.581 1.00 84.50 97 LYS A CA 1
ATOM 760 C C . LYS A 1 97 ? -10.074 1.076 8.170 1.00 84.50 97 LYS A C 1
ATOM 762 O O . LYS A 1 97 ? -10.814 0.705 7.265 1.00 84.50 97 LYS A O 1
ATOM 767 N N . GLU A 1 98 ? -10.238 2.228 8.815 1.00 82.50 98 GLU A N 1
ATOM 768 C CA . GLU A 1 98 ? -11.359 3.145 8.574 1.00 82.50 98 GLU A CA 1
ATOM 769 C C . GLU A 1 98 ? -11.227 3.911 7.253 1.00 82.50 98 GLU A C 1
ATOM 771 O O . GLU A 1 98 ? -12.213 4.392 6.696 1.00 82.50 98 GLU A O 1
ATOM 776 N N . ARG A 1 99 ? -10.001 4.026 6.734 1.00 86.75 99 ARG A N 1
ATOM 777 C CA . ARG A 1 99 ? -9.699 4.793 5.520 1.00 86.75 99 ARG A CA 1
ATOM 778 C C . ARG A 1 99 ? -9.786 3.950 4.254 1.00 86.75 99 ARG A C 1
ATOM 780 O O . ARG A 1 99 ? -10.170 4.475 3.211 1.00 86.75 99 ARG A O 1
ATOM 787 N N . GLY A 1 100 ? -9.450 2.665 4.338 1.00 88.62 100 GLY A N 1
ATOM 788 C CA . GLY A 1 100 ? -9.214 1.807 3.181 1.00 88.62 100 GLY A CA 1
ATOM 789 C C . GLY A 1 100 ? -7.801 2.002 2.626 1.00 88.62 100 GLY A C 1
ATOM 790 O O . GLY A 1 100 ? -7.288 3.123 2.548 1.00 88.62 100 GLY A O 1
ATOM 791 N N . VAL A 1 101 ? -7.163 0.898 2.238 1.00 92.62 101 VAL A N 1
ATOM 792 C CA . VAL A 1 101 ? -5.737 0.875 1.889 1.00 92.62 101 VAL A CA 1
ATOM 793 C C . VAL A 1 101 ? -5.516 0.261 0.516 1.00 92.62 101 VAL A C 1
ATOM 795 O O . VAL A 1 101 ? -6.049 -0.803 0.195 1.00 92.62 101 VAL A O 1
ATOM 798 N N . VAL A 1 102 ? -4.673 0.921 -0.276 1.00 93.81 102 VAL A N 1
ATOM 799 C CA . VAL A 1 102 ? -4.033 0.340 -1.458 1.00 93.81 102 VAL A CA 1
ATOM 800 C C . VAL A 1 102 ? -2.540 0.279 -1.182 1.00 93.81 102 VAL A C 1
ATOM 802 O O . VAL A 1 102 ? -1.961 1.301 -0.836 1.00 93.81 102 VAL A O 1
ATOM 805 N N . TYR A 1 103 ? -1.896 -0.873 -1.335 1.00 93.31 103 TYR A N 1
ATOM 806 C CA . TYR A 1 103 ? -0.450 -0.988 -1.128 1.00 93.31 103 TYR A CA 1
ATOM 807 C C . TYR A 1 103 ? 0.242 -1.730 -2.269 1.00 93.31 103 TYR A C 1
ATOM 809 O O . TYR A 1 103 ? -0.379 -2.548 -2.952 1.00 93.31 103 TYR A O 1
ATOM 817 N N . THR A 1 104 ? 1.517 -1.424 -2.509 1.00 92.31 104 THR A N 1
ATOM 818 C CA . THR A 1 104 ? 2.298 -2.030 -3.595 1.00 92.31 104 THR A CA 1
ATOM 819 C C . THR A 1 104 ? 3.323 -3.026 -3.067 1.00 92.31 104 THR A C 1
ATOM 821 O O . THR A 1 104 ? 4.006 -2.788 -2.078 1.00 92.31 104 THR A O 1
ATOM 824 N N . ALA A 1 105 ? 3.464 -4.156 -3.752 1.00 90.75 105 ALA A N 1
ATOM 825 C CA . ALA A 1 105 ? 4.460 -5.168 -3.431 1.00 90.75 105 ALA A CA 1
ATOM 826 C C . ALA A 1 105 ? 5.136 -5.695 -4.702 1.00 90.75 105 ALA A C 1
ATOM 828 O O . ALA A 1 105 ? 4.578 -5.653 -5.801 1.00 90.75 105 ALA A O 1
ATOM 829 N N . GLN A 1 106 ? 6.363 -6.193 -4.552 1.00 88.56 106 GLN A N 1
ATOM 830 C CA . GLN A 1 106 ? 7.121 -6.779 -5.665 1.00 88.56 106 GLN A CA 1
ATOM 831 C C . GLN A 1 106 ? 6.859 -8.281 -5.841 1.00 88.56 106 GLN A C 1
ATOM 833 O O . GLN A 1 106 ? 7.004 -8.798 -6.943 1.00 88.56 106 GLN A O 1
ATOM 838 N N . SER A 1 107 ? 6.455 -8.972 -4.773 1.00 88.31 107 SER A N 1
ATOM 839 C CA . SER A 1 107 ? 6.132 -10.402 -4.769 1.00 88.31 107 SER A CA 1
ATOM 840 C C . SER A 1 107 ? 4.966 -10.693 -3.824 1.00 88.31 107 SER A C 1
ATOM 842 O O . SER A 1 107 ? 4.629 -9.864 -2.972 1.00 88.31 107 SER A O 1
ATOM 844 N N . ILE A 1 108 ? 4.370 -11.881 -3.960 1.00 87.94 108 ILE A N 1
ATOM 845 C CA . ILE A 1 108 ? 3.296 -12.356 -3.076 1.00 87.94 108 ILE A CA 1
ATOM 846 C C . ILE A 1 108 ? 3.796 -12.472 -1.630 1.00 87.94 108 ILE A C 1
ATOM 848 O O . ILE A 1 108 ? 3.102 -12.029 -0.720 1.00 87.94 108 ILE A O 1
ATOM 852 N N . ASP A 1 109 ? 5.021 -12.952 -1.405 1.00 88.50 109 ASP A N 1
ATOM 853 C CA . ASP A 1 109 ? 5.578 -13.072 -0.048 1.00 88.50 109 ASP A CA 1
ATOM 854 C C . ASP A 1 109 ? 5.706 -11.711 0.642 1.00 88.50 109 ASP A C 1
ATOM 856 O O . ASP A 1 109 ? 5.318 -11.543 1.799 1.00 88.50 109 ASP A O 1
ATOM 860 N N . LYS A 1 110 ? 6.197 -10.697 -0.086 1.00 87.88 110 LYS A N 1
ATOM 861 C CA . LYS A 1 110 ? 6.249 -9.318 0.422 1.00 87.88 110 LYS A CA 1
ATOM 862 C C . LYS A 1 110 ? 4.842 -8.771 0.670 1.00 87.88 110 LYS A C 1
ATOM 864 O O . LYS A 1 110 ? 4.621 -8.095 1.672 1.00 87.88 110 LYS A O 1
ATOM 869 N N . ALA A 1 111 ? 3.888 -9.083 -0.209 1.00 87.56 111 ALA A N 1
ATOM 870 C CA . ALA A 1 111 ? 2.499 -8.672 -0.046 1.00 87.56 111 ALA A CA 1
ATOM 871 C C . ALA A 1 111 ? 1.858 -9.270 1.213 1.00 87.56 111 ALA A C 1
ATOM 873 O O . ALA A 1 111 ? 1.147 -8.558 1.922 1.00 87.56 111 ALA A O 1
ATOM 874 N N . ALA A 1 112 ? 2.130 -10.545 1.502 1.00 87.38 112 ALA A N 1
ATOM 875 C CA . ALA A 1 112 ? 1.632 -11.249 2.677 1.00 87.38 112 ALA A CA 1
ATOM 876 C C . ALA A 1 112 ? 2.221 -10.680 3.976 1.00 87.38 112 ALA A C 1
ATOM 878 O O . ALA A 1 112 ? 1.475 -10.433 4.922 1.00 87.38 112 ALA A O 1
ATOM 879 N N . LYS A 1 113 ? 3.529 -10.381 4.002 1.00 87.50 113 LYS A N 1
ATOM 880 C CA . LYS A 1 113 ? 4.178 -9.730 5.156 1.00 87.50 113 LYS A CA 1
ATOM 881 C C . LYS A 1 113 ? 3.544 -8.382 5.490 1.00 87.50 113 LYS A C 1
ATOM 883 O O . LYS A 1 113 ? 3.246 -8.102 6.645 1.00 87.50 113 LYS A O 1
ATOM 888 N N . VAL A 1 114 ? 3.283 -7.554 4.481 1.00 87.00 114 VAL A N 1
ATOM 889 C CA . VAL A 1 114 ? 2.612 -6.261 4.689 1.00 87.00 114 VAL A CA 1
ATOM 890 C C . VAL A 1 114 ? 1.158 -6.472 5.120 1.00 87.00 114 VAL A C 1
ATOM 892 O O . VAL A 1 114 ? 0.694 -5.809 6.043 1.00 87.00 114 VAL A O 1
ATOM 895 N N . ALA A 1 115 ? 0.453 -7.433 4.514 1.00 87.44 115 ALA A N 1
ATOM 896 C CA . ALA A 1 115 ? -0.930 -7.747 4.867 1.00 87.44 115 ALA A CA 1
ATOM 897 C C . ALA A 1 115 ? -1.091 -8.178 6.330 1.00 87.44 115 ALA A C 1
ATOM 899 O O . ALA A 1 115 ? -2.081 -7.803 6.946 1.00 87.44 115 ALA A O 1
ATOM 900 N N . ALA A 1 116 ? -0.126 -8.924 6.878 1.00 86.62 116 ALA A N 1
ATOM 901 C CA . ALA A 1 116 ? -0.124 -9.372 8.272 1.00 86.62 116 ALA A CA 1
ATOM 902 C C . ALA A 1 116 ? -0.015 -8.216 9.283 1.00 86.62 116 ALA A C 1
ATOM 904 O O . ALA A 1 116 ? -0.411 -8.361 10.435 1.00 86.62 116 ALA A O 1
ATOM 905 N N . ASN A 1 117 ? 0.509 -7.067 8.850 1.00 86.94 117 ASN A N 1
ATOM 906 C CA . ASN A 1 117 ? 0.681 -5.871 9.674 1.00 86.94 117 ASN A CA 1
ATOM 907 C C . ASN A 1 117 ? -0.464 -4.858 9.517 1.00 86.94 117 ASN A C 1
ATOM 909 O O . ASN A 1 117 ? -0.476 -3.828 10.190 1.00 86.94 117 ASN A O 1
ATOM 913 N N . LEU A 1 118 ? -1.420 -5.140 8.633 1.00 83.44 118 LEU A N 1
ATOM 914 C CA . LEU A 1 118 ? -2.577 -4.301 8.355 1.00 83.44 118 LEU A CA 1
ATOM 915 C C . LEU A 1 118 ? -3.852 -5.000 8.851 1.00 83.44 118 LEU A C 1
ATOM 917 O O . LEU A 1 118 ? -3.967 -6.222 8.745 1.00 83.44 118 LEU A O 1
ATOM 921 N N . PRO A 1 119 ? -4.857 -4.261 9.342 1.00 71.50 119 PRO A N 1
ATOM 922 C CA . PRO A 1 119 ? -6.105 -4.845 9.817 1.00 71.50 119 PRO A CA 1
ATOM 923 C C . PRO A 1 119 ? -7.016 -5.134 8.623 1.00 71.50 119 PRO A C 1
ATOM 925 O O . PRO A 1 119 ? -7.997 -4.440 8.350 1.00 71.50 119 PRO A O 1
ATOM 928 N N . ASN A 1 120 ? -6.656 -6.164 7.868 1.00 74.94 120 ASN A N 1
ATOM 929 C CA . ASN A 1 120 ? -7.331 -6.532 6.637 1.00 74.94 120 ASN A CA 1
ATOM 930 C C . ASN A 1 120 ? -8.344 -7.644 6.901 1.00 74.94 120 ASN A C 1
ATOM 932 O O . ASN A 1 120 ? -7.978 -8.742 7.311 1.00 74.94 120 ASN A O 1
ATOM 936 N N . ARG A 1 121 ? -9.624 -7.394 6.601 1.00 70.44 121 ARG A N 1
ATOM 937 C CA . ARG A 1 121 ? -10.664 -8.438 6.652 1.00 70.44 121 ARG A CA 1
ATOM 938 C C . ARG A 1 121 ? -10.784 -9.193 5.326 1.00 70.44 121 ARG A C 1
ATOM 940 O O . ARG A 1 121 ? -11.112 -10.374 5.314 1.00 70.44 121 ARG A O 1
ATOM 947 N N . ARG A 1 122 ? -10.540 -8.499 4.209 1.00 86.00 122 ARG A N 1
ATOM 948 C CA . ARG A 1 122 ? -10.539 -9.031 2.839 1.00 86.00 122 ARG A CA 1
ATOM 949 C C . ARG A 1 122 ? -9.453 -8.320 2.039 1.00 86.00 122 ARG A C 1
ATOM 951 O O . ARG A 1 122 ? -9.420 -7.090 2.031 1.00 86.00 122 ARG A O 1
ATOM 958 N N . VAL A 1 123 ? -8.588 -9.078 1.368 1.00 88.75 123 VAL A N 1
ATOM 959 C CA . VAL A 1 123 ? -7.524 -8.528 0.515 1.00 88.75 123 VAL A CA 1
ATOM 960 C C . VAL A 1 123 ? -7.795 -8.908 -0.937 1.00 88.75 1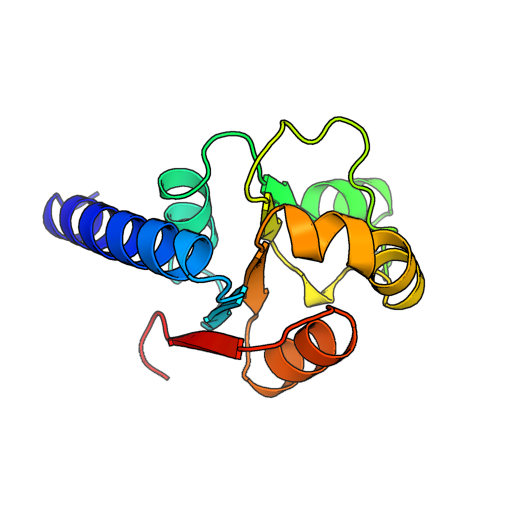23 VAL A C 1
ATOM 962 O O . VAL A 1 123 ? -7.960 -10.083 -1.251 1.00 88.75 123 VAL A O 1
ATOM 965 N N . LEU A 1 124 ? -7.842 -7.916 -1.822 1.00 91.19 124 LEU A N 1
ATOM 966 C CA . LEU A 1 124 ? -7.883 -8.103 -3.268 1.00 91.19 124 LEU A CA 1
ATOM 967 C C . LEU A 1 124 ? -6.463 -7.974 -3.823 1.00 91.19 124 LEU A C 1
ATOM 969 O O . LEU A 1 124 ? -5.870 -6.897 -3.765 1.00 91.19 124 LEU A O 1
ATOM 973 N N . LEU A 1 125 ? -5.929 -9.063 -4.374 1.00 91.56 125 LEU A N 1
ATOM 974 C CA . LEU A 1 125 ? -4.630 -9.066 -5.044 1.00 91.56 125 LEU A CA 1
ATOM 975 C C . LEU A 1 125 ? -4.819 -8.765 -6.533 1.00 91.56 125 LEU A C 1
ATOM 977 O O . LEU A 1 125 ? -5.570 -9.456 -7.220 1.00 91.56 125 LEU A O 1
ATOM 981 N N . ILE A 1 126 ? -4.129 -7.745 -7.036 1.00 90.50 126 ILE A N 1
ATOM 982 C CA . ILE A 1 126 ? -4.107 -7.385 -8.455 1.00 90.50 126 ILE A CA 1
ATOM 983 C C . ILE A 1 126 ? -2.677 -7.558 -8.959 1.00 90.50 126 ILE A C 1
ATOM 985 O O . ILE A 1 126 ? -1.777 -6.804 -8.588 1.00 90.50 126 ILE A O 1
ATOM 989 N N . MET A 1 127 ? -2.481 -8.551 -9.822 1.00 88.38 127 MET A N 1
ATOM 990 C CA . MET A 1 127 ? -1.201 -8.811 -10.478 1.00 88.38 127 MET A CA 1
ATOM 991 C C . MET A 1 127 ? -1.039 -7.871 -11.681 1.00 88.38 127 MET A C 1
ATOM 993 O O . MET A 1 127 ? -1.901 -7.821 -12.560 1.00 88.38 127 MET A O 1
ATOM 997 N N . ILE A 1 128 ? 0.059 -7.115 -11.726 1.00 81.75 128 ILE A N 1
ATOM 998 C CA . ILE A 1 128 ? 0.369 -6.142 -12.779 1.00 81.75 128 ILE A CA 1
ATOM 999 C C . ILE A 1 128 ? 1.700 -6.504 -13.439 1.00 81.75 128 ILE A C 1
ATOM 1001 O O . ILE A 1 128 ? 2.765 -6.386 -12.830 1.00 81.75 128 ILE A O 1
ATOM 1005 N N . GLY A 1 129 ? 1.629 -6.863 -14.721 1.00 71.56 129 GLY A N 1
ATOM 1006 C CA . GLY A 1 129 ? 2.763 -7.348 -15.512 1.00 71.56 129 GLY A CA 1
ATOM 1007 C C . GLY A 1 129 ? 2.674 -8.853 -15.769 1.00 71.56 129 GLY A C 1
ATOM 1008 O O . GLY A 1 129 ? 1.814 -9.530 -15.209 1.00 71.56 129 GLY A O 1
ATOM 1009 N N . LYS A 1 130 ? 3.534 -9.372 -16.653 1.00 54.94 130 LYS A N 1
ATOM 1010 C CA . LYS A 1 130 ? 3.743 -10.821 -16.764 1.00 54.94 130 LYS A CA 1
ATOM 1011 C C . LYS A 1 130 ? 4.610 -11.255 -15.581 1.00 54.94 130 LYS A C 1
ATOM 1013 O O . LYS A 1 130 ? 5.612 -10.596 -15.307 1.00 54.94 130 LYS A O 1
ATOM 1018 N N . THR A 1 131 ? 4.167 -12.294 -14.882 1.00 45.09 131 THR A N 1
ATOM 1019 C CA . THR A 1 131 ? 5.002 -13.098 -13.978 1.00 45.09 131 THR A CA 1
ATOM 1020 C C . THR A 1 131 ? 6.153 -13.724 -14.737 1.00 45.09 131 THR A C 1
ATOM 1022 O O . THR A 1 131 ? 5.892 -14.157 -15.886 1.00 45.09 131 THR A O 1
#

Mean predicted aligned error: 5.37 Å

Foldseek 3Di:
DDPVVVVVLLVVLVVLLVCQVVQAAEEEEAAPPLCLVVSQCSNPPQQEDEQVVVCVVVVNDALDADDCVPGDAAEHEYEPQLSHDLVNLLVCQVVNSVRHYYYYDHDPVSVVSSVVSHPGPHYHYDYGDDD

Organism: Citrobacter freundii (NCBI:txid546)

Sequence (131 aa):
MPVISAFRARYWALIIRWALRFGYTVCLIGSTGTGKSYLIERTLPGRIIDARLLLVKNDWHGPVPFSLRGAKPGPVGIDESSSFSEETLRQNAENLKERGVVYTAQSIDKAAKVAANLPNRRVLLIMIGKT

Radius of gyration: 13.92 Å; Cα contacts (8 Å, |Δi|>4): 223; chains: 1; bounding box: 38×28×41 Å

Secondary structure (DSSP, 8-state):
--HHHHHHHHHHHHHHHHHHHTT-EEEEE--TTSSHHHHHHHHSTT-EEEHHHHHHHTTT-SPBPP--TTPPSS-EEEESGGGB-HHHHHHTHHHHHHH-EEEEESSHHHHHHHHHTS--SSEEEEE-S--

Nearest PDB structures (foldseek):
  2bhr-assembly1_A  TM=3.392E-01  e=2.182E-02  dengue virus type 2
  5yvj-assembly1_B  TM=3.516E-01  e=2.475E-02  dengue virus type 4
  2whx-assembly1_A  TM=3.473E-01  e=4.960E-02  dengue virus type 4
  1yks-assembly1_A  TM=3.395E-01  e=4.656E-02  Yellow fever virus
  7r7j-assembly2_B  TM=4.134E-01  e=7.994E-01  Escherichia coli K-12

Solvent-accessible surface area (backbone atoms only — not comparable to full-atom values): 7212 Å² total; per-residue (Å²): 130,65,68,69,59,58,52,52,40,52,53,50,23,50,52,51,54,51,41,34,75,74,60,26,29,37,38,39,30,28,58,90,89,55,44,62,70,57,38,46,43,70,52,31,69,91,24,64,49,55,40,62,68,53,24,63,75,44,78,68,53,70,65,36,83,50,76,70,83,89,59,58,88,57,50,36,31,32,38,56,44,78,43,40,27,60,68,38,38,43,75,42,14,71,69,41,53,80,31,25,40,37,35,34,25,66,41,70,71,51,40,50,59,51,48,75,36,39,69,64,89,38,78,46,80,43,79,38,69,85,131

pLDDT: mean 85.66, std 9.42, range [45.09, 93.81]